Protein AF-A0A7G9RT48-F1 (afdb_monomer)

Organism: NCBI:txid1715720

Foldseek 3Di:
DDDPPDPPPFDKDQDPVVLVVVVVCVVVVQFDKDWDDDPDPTTMITTHGGDPNVVVVVVVVPDVPD

Solvent-accessible surface area (backbone atoms only — not comparable to full-atom values): 4014 Å² total; per-residue (Å²): 144,83,77,84,87,72,74,71,64,66,42,79,38,66,48,60,76,58,33,54,51,48,52,51,39,36,75,70,55,26,31,44,60,53,66,58,62,98,80,53,96,62,53,37,26,34,38,60,45,72,30,74,59,27,54,52,53,56,55,70,70,51,62,95,82,119

Mean predicted aligned error: 8.79 Å

Structure (mmCIF, N/CA/C/O backbone):
data_AF-A0A7G9RT48-F1
#
_entry.id   AF-A0A7G9RT48-F1
#
loop_
_atom_site.group_PDB
_atom_site.id
_atom_site.type_symbol
_atom_site.label_atom_id
_atom_site.label_alt_id
_atom_site.label_comp_id
_atom_site.label_asym_id
_atom_site.label_entity_id
_atom_site.label_seq_id
_atom_site.pdbx_PDB_ins_code
_atom_site.Cartn_x
_atom_site.Cartn_y
_atom_site.Cartn_z
_atom_site.occupancy
_atom_site.B_iso_or_equiv
_atom_site.auth_seq_id
_atom_site.auth_comp_id
_atom_site.auth_asym_id
_atom_site.auth_atom_id
_atom_site.pdbx_PDB_model_num
ATOM 1 N N . MET A 1 1 ? 3.664 -16.582 -17.605 1.00 43.78 1 MET A N 1
ATOM 2 C CA . MET A 1 1 ? 2.989 -15.283 -17.852 1.00 43.78 1 MET A CA 1
ATOM 3 C C . MET A 1 1 ? 1.483 -15.368 -17.579 1.00 43.78 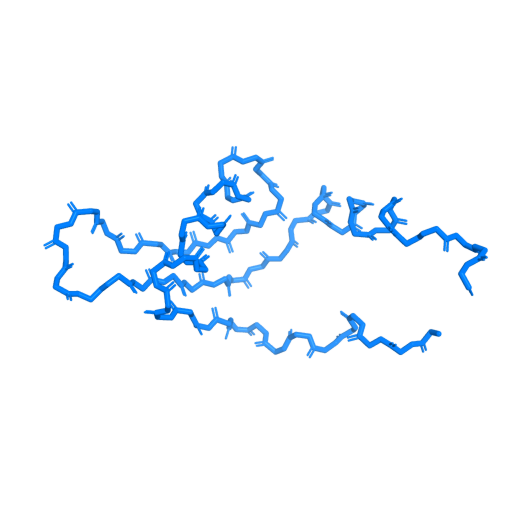1 MET A C 1
ATOM 5 O O . 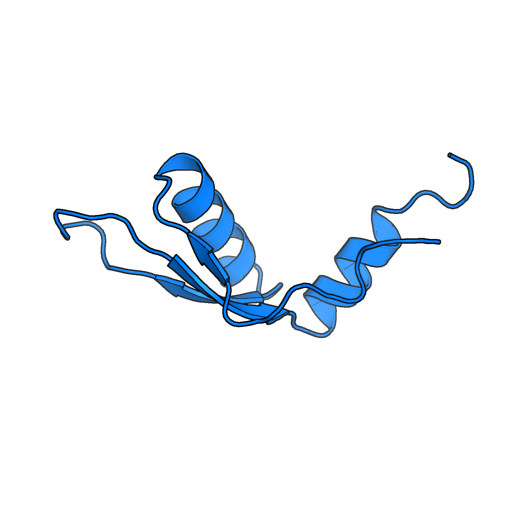MET A 1 1 ? 0.677 -15.378 -18.498 1.00 43.78 1 MET A O 1
ATOM 9 N N . LYS A 1 2 ? 1.109 -15.458 -16.307 1.00 39.59 2 LYS A N 1
ATOM 10 C CA . LYS A 1 2 ? -0.230 -15.272 -15.716 1.00 39.59 2 LYS A CA 1
ATOM 11 C C . LYS A 1 2 ? 0.143 -14.996 -14.255 1.00 39.59 2 LYS A C 1
ATOM 13 O O . LYS A 1 2 ? 0.835 -15.823 -13.689 1.00 39.59 2 LYS A O 1
ATOM 18 N N . GLU A 1 3 ? -0.047 -13.829 -13.648 1.00 41.31 3 GLU A N 1
ATOM 19 C CA . GLU A 1 3 ? -1.370 -13.340 -13.257 1.00 41.31 3 GLU A CA 1
ATOM 20 C C . GLU A 1 3 ? -1.308 -11.935 -12.598 1.00 41.31 3 GLU A C 1
ATOM 22 O O . GLU A 1 3 ? -2.133 -11.622 -11.755 1.00 41.31 3 GLU A O 1
ATOM 27 N N . ILE A 1 4 ? -0.355 -11.053 -12.940 1.00 45.12 4 ILE A N 1
ATOM 28 C CA . ILE A 1 4 ? -0.297 -9.695 -12.326 1.00 45.12 4 ILE A CA 1
ATOM 29 C C . ILE A 1 4 ? -1.247 -8.697 -13.031 1.00 45.12 4 ILE A C 1
ATOM 31 O O . ILE A 1 4 ? -1.389 -7.550 -12.623 1.00 45.12 4 ILE A O 1
ATOM 35 N N . ARG A 1 5 ? -1.938 -9.107 -14.105 1.00 48.06 5 ARG A N 1
ATOM 36 C CA . ARG A 1 5 ? -2.742 -8.176 -14.921 1.00 48.06 5 ARG A CA 1
ATOM 37 C C . ARG A 1 5 ? -4.110 -7.795 -14.349 1.00 48.06 5 ARG A C 1
ATOM 39 O O . ARG A 1 5 ? -4.642 -6.792 -14.804 1.00 48.06 5 ARG A O 1
ATOM 46 N N . ASN A 1 6 ? -4.646 -8.514 -13.362 1.00 48.78 6 ASN A N 1
ATOM 47 C CA . ASN A 1 6 ? -6.006 -8.274 -12.860 1.00 48.78 6 ASN A CA 1
ATOM 48 C C . ASN A 1 6 ? -6.053 -8.189 -11.328 1.00 48.78 6 ASN A C 1
ATOM 50 O O . ASN A 1 6 ? -6.770 -8.943 -10.676 1.00 48.78 6 ASN A O 1
ATOM 54 N N . LEU A 1 7 ? -5.294 -7.275 -10.725 1.00 56.34 7 LEU A N 1
ATOM 55 C CA . LEU A 1 7 ? -5.744 -6.743 -9.439 1.00 56.34 7 LEU A CA 1
ATOM 56 C C . LEU A 1 7 ? -6.876 -5.764 -9.759 1.00 56.34 7 LEU A C 1
ATOM 58 O O . LEU A 1 7 ? -6.614 -4.674 -10.264 1.00 56.34 7 LEU A O 1
ATOM 62 N N . ASP A 1 8 ? -8.121 -6.180 -9.516 1.00 65.94 8 ASP A N 1
ATOM 63 C CA . ASP A 1 8 ? -9.282 -5.286 -9.506 1.00 65.94 8 ASP A CA 1
ATOM 64 C C . ASP A 1 8 ? -9.069 -4.258 -8.392 1.00 65.94 8 ASP A C 1
ATOM 66 O O . ASP A 1 8 ? -9.344 -4.492 -7.214 1.00 65.94 8 ASP A O 1
ATOM 70 N N . LEU A 1 9 ? -8.468 -3.134 -8.770 1.00 74.25 9 LEU A N 1
ATOM 71 C CA . LEU A 1 9 ? -8.312 -1.981 -7.908 1.00 74.25 9 LEU A CA 1
ATOM 72 C C . LEU A 1 9 ? -9.643 -1.209 -7.903 1.00 74.25 9 LEU A C 1
ATOM 74 O O . LEU A 1 9 ? -10.222 -0.985 -8.967 1.00 74.25 9 LEU A O 1
ATOM 78 N N . PRO A 1 10 ? -10.135 -0.781 -6.729 1.00 83.69 10 PRO A N 1
ATOM 79 C CA . PRO A 1 10 ? -9.408 -0.739 -5.465 1.00 83.69 10 PRO A CA 1
ATOM 80 C C . PRO A 1 10 ? -9.408 -2.060 -4.676 1.00 83.69 10 PRO A C 1
ATOM 82 O O . PRO A 1 10 ? -10.434 -2.720 -4.529 1.00 83.69 10 PRO A O 1
ATOM 85 N N . VAL A 1 11 ? -8.264 -2.388 -4.065 1.00 85.81 11 VAL A N 1
ATOM 86 C CA . VAL A 1 11 ? -8.115 -3.560 -3.186 1.00 85.81 11 VAL A CA 1
ATOM 87 C C . VAL A 1 11 ? -8.167 -3.128 -1.731 1.00 85.81 11 VAL A C 1
ATOM 89 O O . VAL A 1 11 ? -7.337 -2.342 -1.275 1.00 85.81 11 VAL A O 1
ATOM 92 N N . VAL A 1 12 ? -9.118 -3.682 -0.983 1.00 87.12 12 VAL A N 1
ATOM 93 C CA . VAL A 1 12 ? -9.288 -3.410 0.446 1.00 87.12 12 VAL A CA 1
ATOM 94 C C . VAL A 1 12 ? -8.603 -4.490 1.279 1.00 87.12 12 VAL A C 1
ATOM 96 O O . VAL A 1 12 ? -8.820 -5.685 1.089 1.00 87.12 12 VAL A O 1
ATOM 99 N N . LEU A 1 13 ? -7.799 -4.059 2.245 1.00 86.44 13 LEU A N 1
ATOM 100 C CA . LEU A 1 13 ? -7.050 -4.889 3.176 1.00 86.44 13 LEU A CA 1
ATOM 101 C C . LEU A 1 13 ? -7.423 -4.499 4.605 1.00 86.44 13 LEU A C 1
ATOM 103 O O . LEU A 1 13 ? -7.299 -3.342 4.990 1.00 86.44 13 LEU A O 1
ATOM 107 N N . THR A 1 14 ? -7.873 -5.473 5.389 1.00 87.00 14 THR A N 1
ATOM 108 C CA . THR A 1 14 ? -8.259 -5.298 6.803 1.00 87.00 14 THR A CA 1
ATOM 109 C C . THR A 1 14 ? -7.360 -6.076 7.762 1.00 87.00 14 THR A C 1
ATOM 111 O O . THR A 1 14 ? -7.549 -6.045 8.972 1.00 87.00 14 THR A O 1
ATOM 114 N N . ASP A 1 15 ? -6.400 -6.825 7.221 1.00 84.94 15 ASP A N 1
ATOM 115 C CA . ASP A 1 15 ? -5.417 -7.561 8.004 1.00 84.94 15 ASP A CA 1
ATOM 116 C C . ASP A 1 15 ? -4.297 -6.613 8.439 1.00 84.94 15 ASP A C 1
ATOM 118 O O . ASP A 1 15 ? -3.656 -5.993 7.589 1.00 84.94 15 ASP A O 1
ATOM 122 N N . ALA A 1 16 ? -4.052 -6.509 9.748 1.00 81.62 16 ALA A N 1
ATOM 123 C CA . ALA A 1 16 ? -3.091 -5.557 10.305 1.00 81.62 16 ALA A CA 1
ATOM 124 C C . ALA A 1 16 ? -1.678 -5.730 9.715 1.00 81.62 16 ALA A C 1
ATOM 126 O O . ALA A 1 16 ? -1.051 -4.750 9.321 1.00 81.62 16 ALA A O 1
ATOM 127 N N . ALA A 1 17 ? -1.210 -6.972 9.538 1.00 84.81 17 ALA A N 1
ATOM 128 C CA . ALA A 1 17 ? 0.109 -7.232 8.962 1.00 84.81 17 ALA A CA 1
ATOM 129 C C . ALA A 1 17 ? 0.187 -6.829 7.478 1.00 84.81 17 ALA A C 1
ATOM 131 O O . ALA A 1 17 ? 1.241 -6.404 6.996 1.00 84.81 17 ALA A O 1
ATOM 132 N N . LYS A 1 18 ? -0.918 -6.934 6.729 1.00 86.56 18 LYS A N 1
ATOM 133 C CA . LYS A 1 18 ? -1.004 -6.406 5.356 1.00 86.56 18 LYS A CA 1
ATOM 134 C C . LYS A 1 18 ? -1.092 -4.880 5.331 1.00 86.56 18 LYS A C 1
ATOM 136 O O . LYS A 1 18 ? -0.487 -4.275 4.451 1.00 86.56 18 LYS A O 1
ATOM 141 N N . VAL A 1 19 ? -1.788 -4.259 6.282 1.00 87.75 19 VAL A N 1
ATOM 142 C CA . VAL A 1 19 ? -1.880 -2.794 6.403 1.00 87.75 19 VAL A CA 1
ATOM 143 C C . VAL A 1 19 ? -0.499 -2.177 6.642 1.00 87.75 19 VAL A C 1
ATOM 145 O O . VAL A 1 19 ? -0.146 -1.215 5.960 1.00 87.75 19 VAL A O 1
ATOM 148 N N . ASP A 1 20 ? 0.331 -2.764 7.508 1.00 87.38 20 ASP A N 1
ATOM 149 C CA . ASP A 1 20 ? 1.714 -2.304 7.708 1.00 87.38 20 ASP A CA 1
ATOM 150 C C . ASP A 1 20 ? 2.562 -2.418 6.434 1.00 87.38 20 ASP A C 1
ATOM 152 O O . ASP A 1 20 ? 3.298 -1.493 6.082 1.00 87.38 20 ASP A O 1
ATOM 156 N N . LYS A 1 21 ? 2.411 -3.505 5.666 1.00 88.56 21 LYS A N 1
ATOM 157 C CA . LYS A 1 21 ? 3.070 -3.625 4.353 1.00 88.56 21 LYS A CA 1
ATOM 158 C C . LYS A 1 21 ? 2.618 -2.525 3.393 1.00 88.56 21 LYS A C 1
ATOM 160 O O . LYS A 1 21 ? 3.455 -1.930 2.721 1.00 88.56 21 LYS A O 1
ATOM 165 N N . VAL A 1 22 ? 1.322 -2.213 3.350 1.00 90.94 22 VAL A N 1
ATOM 166 C CA . VAL A 1 22 ? 0.790 -1.123 2.515 1.00 90.94 22 VAL A CA 1
ATOM 167 C C . VAL A 1 22 ? 1.347 0.233 2.947 1.00 90.94 22 VAL A C 1
ATOM 169 O O . VAL A 1 22 ? 1.692 1.036 2.083 1.00 90.94 22 VAL A O 1
ATOM 172 N N . ARG A 1 23 ? 1.516 0.483 4.254 1.00 88.81 23 ARG A N 1
ATOM 173 C CA . ARG A 1 23 ? 2.168 1.706 4.760 1.00 88.81 23 ARG A CA 1
ATOM 174 C C . ARG A 1 23 ? 3.579 1.860 4.211 1.00 88.81 23 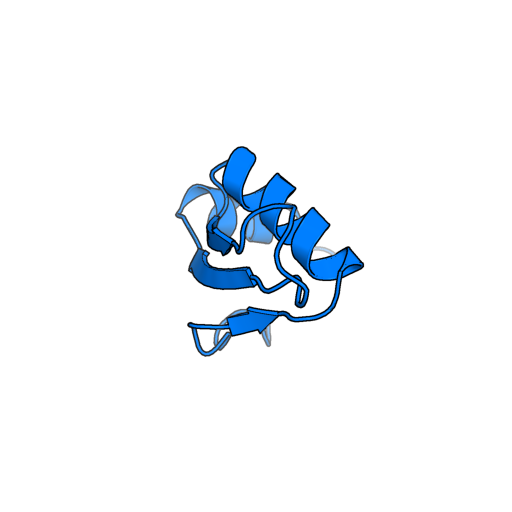ARG A C 1
ATOM 176 O O . ARG A 1 23 ? 3.916 2.935 3.722 1.00 88.81 23 ARG A O 1
ATOM 183 N N . ILE A 1 24 ? 4.371 0.790 4.249 1.00 91.12 24 ILE A N 1
ATOM 184 C CA . ILE A 1 24 ? 5.743 0.793 3.731 1.00 91.12 24 ILE A CA 1
ATOM 185 C C . ILE A 1 24 ? 5.741 1.042 2.219 1.00 91.12 24 ILE A C 1
ATOM 187 O O . ILE A 1 24 ? 6.416 1.953 1.750 1.00 91.12 24 ILE A O 1
ATOM 191 N N . LEU A 1 25 ? 4.938 0.293 1.457 1.00 90.94 25 LEU A N 1
ATOM 192 C CA . LEU A 1 25 ? 4.873 0.420 -0.004 1.00 90.94 25 LEU A CA 1
ATOM 193 C C . LEU A 1 25 ? 4.403 1.815 -0.451 1.00 90.94 25 LEU A C 1
ATOM 195 O O . LEU A 1 25 ? 4.950 2.369 -1.407 1.00 90.94 25 LEU A O 1
ATOM 199 N N . ARG A 1 26 ? 3.430 2.402 0.259 1.00 91.81 26 ARG A N 1
ATOM 200 C CA . ARG A 1 26 ? 2.970 3.781 0.040 1.00 91.81 26 ARG A CA 1
ATOM 201 C C . ARG A 1 26 ? 4.077 4.784 0.358 1.00 91.81 26 ARG A C 1
ATOM 203 O O . ARG A 1 26 ? 4.332 5.673 -0.445 1.00 91.81 26 ARG A O 1
ATOM 210 N N . ALA A 1 27 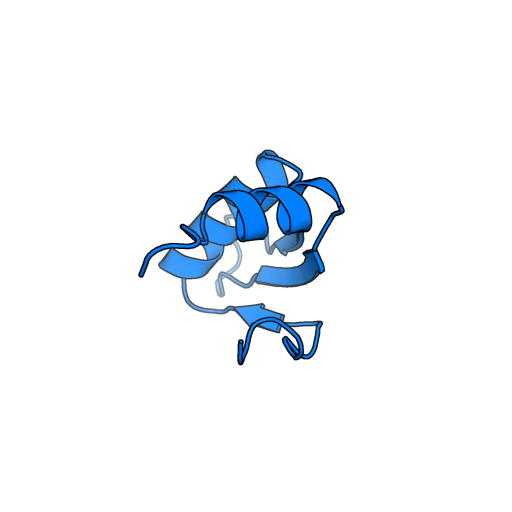? 4.753 4.638 1.500 1.00 91.06 27 ALA A N 1
ATOM 211 C CA . ALA A 1 27 ? 5.855 5.520 1.894 1.00 91.06 27 ALA A CA 1
ATOM 212 C C . ALA A 1 27 ? 7.042 5.454 0.916 1.00 91.06 27 ALA A C 1
ATOM 214 O O . ALA A 1 27 ? 7.717 6.454 0.695 1.00 91.06 27 ALA A O 1
ATOM 215 N N . SER A 1 28 ? 7.268 4.295 0.293 1.00 92.00 28 SER A N 1
ATOM 216 C CA . SER A 1 28 ? 8.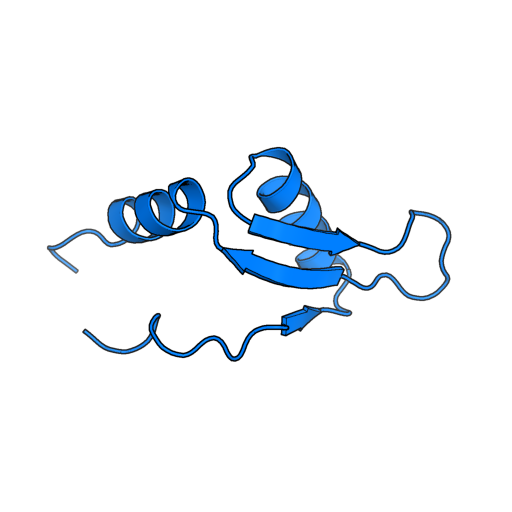258 4.106 -0.774 1.00 92.00 28 SER A CA 1
ATOM 217 C C . SER A 1 28 ? 7.798 4.602 -2.155 1.00 92.00 28 SER A C 1
ATOM 219 O O . SER A 1 28 ? 8.562 4.508 -3.111 1.00 92.00 28 SER A O 1
ATOM 221 N N . GLY A 1 29 ? 6.566 5.105 -2.293 1.00 91.19 29 GLY A N 1
ATOM 222 C CA . GLY A 1 29 ? 6.025 5.611 -3.558 1.00 91.19 29 GLY A CA 1
A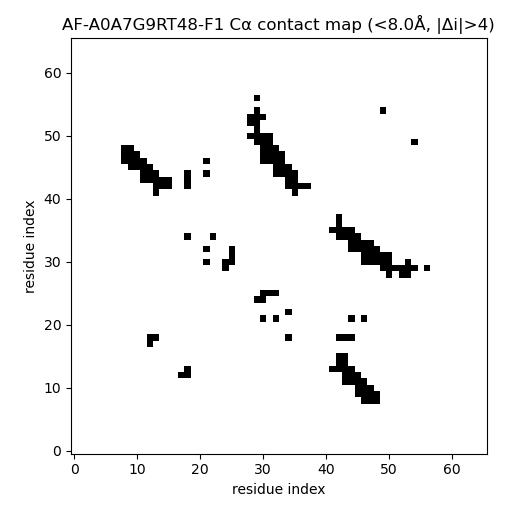TOM 223 C C . GLY A 1 29 ? 5.702 4.529 -4.595 1.00 91.19 29 GLY A C 1
ATOM 224 O O . GLY A 1 29 ? 5.557 4.840 -5.777 1.00 91.19 29 GLY A O 1
ATOM 225 N N . LEU A 1 30 ? 5.597 3.260 -4.184 1.00 91.38 30 LEU A N 1
ATOM 226 C CA . LEU A 1 30 ? 5.317 2.134 -5.086 1.00 91.38 30 LEU A CA 1
ATOM 227 C C . LEU A 1 30 ? 3.823 1.991 -5.400 1.00 91.38 30 LEU A C 1
ATOM 229 O O . LEU A 1 30 ? 3.451 1.475 -6.451 1.00 91.38 30 LEU A O 1
ATOM 233 N N . ILE A 1 31 ? 2.963 2.450 -4.494 1.00 92.06 31 ILE A N 1
ATOM 234 C CA . ILE A 1 31 ? 1.506 2.382 -4.630 1.00 92.06 31 ILE A CA 1
ATOM 235 C C . ILE A 1 31 ? 0.860 3.665 -4.120 1.00 92.06 31 ILE A C 1
ATOM 237 O O . ILE A 1 31 ? 1.391 4.326 -3.224 1.00 92.06 31 ILE A O 1
ATOM 241 N N . GLU A 1 32 ? -0.330 3.960 -4.630 1.00 92.06 32 GLU A N 1
ATOM 242 C CA . GLU A 1 32 ? -1.242 4.910 -4.003 1.00 92.06 32 GLU A CA 1
ATOM 243 C C . GLU A 1 32 ? -2.257 4.130 -3.174 1.00 92.06 32 GLU A C 1
ATOM 245 O O . GLU A 1 32 ? -2.959 3.251 -3.679 1.00 92.06 32 GLU A O 1
ATOM 250 N N . ALA A 1 33 ? -2.322 4.433 -1.881 1.00 91.56 33 ALA A N 1
ATOM 251 C CA . ALA A 1 33 ? -3.248 3.792 -0.964 1.00 91.56 33 ALA A CA 1
ATOM 252 C C . ALA A 1 33 ? -3.783 4.788 0.064 1.00 91.56 33 ALA A C 1
ATOM 254 O O . ALA A 1 33 ? -3.045 5.651 0.550 1.00 91.56 33 ALA A O 1
ATOM 255 N N . ASP A 1 34 ? -5.053 4.616 0.410 1.00 91.38 34 ASP A N 1
ATOM 256 C CA . ASP A 1 34 ? -5.690 5.246 1.560 1.00 91.38 34 ASP A CA 1
ATOM 257 C C . ASP A 1 34 ? -5.549 4.318 2.772 1.00 91.38 34 ASP A C 1
ATOM 259 O O . ASP A 1 34 ? -5.793 3.115 2.662 1.00 91.38 34 ASP A O 1
ATOM 263 N N . ILE A 1 35 ? -5.082 4.835 3.907 1.00 87.88 35 ILE A N 1
ATOM 264 C CA . ILE A 1 35 ? -4.775 4.026 5.093 1.00 87.88 35 ILE A CA 1
ATOM 265 C C . ILE A 1 35 ? -5.396 4.709 6.301 1.00 87.88 35 ILE A C 1
ATOM 267 O O . ILE A 1 35 ? -5.050 5.853 6.592 1.00 87.88 35 ILE A O 1
ATOM 271 N N . SER A 1 36 ? -6.262 3.995 7.020 1.00 83.19 36 SER A N 1
ATOM 272 C CA . SER A 1 36 ? -6.845 4.489 8.267 1.00 83.19 36 SER A CA 1
ATOM 273 C C . SER A 1 36 ? -5.751 4.769 9.305 1.00 83.19 36 SER A C 1
ATOM 275 O O . SER A 1 36 ? -4.744 4.047 9.404 1.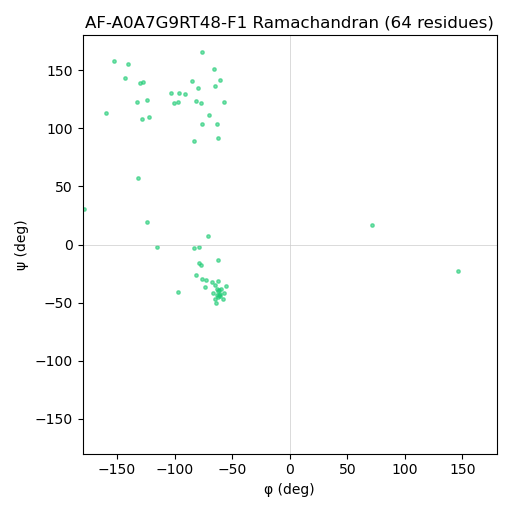00 83.19 36 SER A O 1
ATOM 277 N N . GLU A 1 37 ? -5.927 5.852 10.061 1.00 74.06 37 GLU A N 1
ATOM 278 C CA . GLU A 1 37 ? -4.927 6.338 11.006 1.00 74.06 37 GLU A CA 1
ATOM 279 C C . GLU A 1 37 ? -4.711 5.355 12.170 1.00 74.06 37 GLU A C 1
ATOM 281 O O . GLU A 1 37 ? -5.612 4.597 12.547 1.00 74.06 37 GLU A O 1
ATOM 286 N N . PRO A 1 38 ? -3.499 5.319 12.753 1.00 60.81 38 PRO A N 1
ATOM 287 C CA . PRO A 1 38 ? -3.255 4.551 13.966 1.00 60.81 38 PRO A CA 1
ATOM 288 C C . PRO A 1 38 ? -4.110 5.110 15.117 1.00 60.81 38 PRO A C 1
ATOM 290 O O . PRO A 1 38 ? -3.803 6.156 15.679 1.00 60.81 38 PRO A O 1
ATOM 293 N N . GLY A 1 39 ? -5.193 4.407 15.451 1.00 63.44 39 GLY A N 1
ATOM 294 C CA . GLY A 1 39 ? -6.182 4.826 16.451 1.00 63.44 39 GLY A CA 1
ATOM 295 C C . GLY A 1 39 ? -7.602 4.374 16.105 1.00 63.44 39 GLY A C 1
ATOM 296 O O . GLY A 1 39 ? -8.422 4.188 17.003 1.00 63.44 39 GLY A O 1
ATOM 297 N N . ASP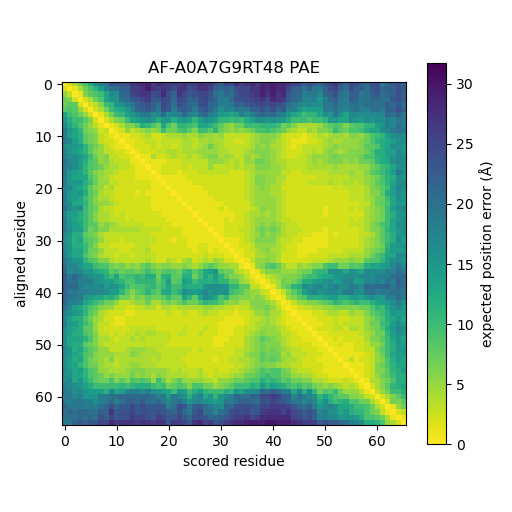 A 1 40 ? -7.870 4.114 14.823 1.00 65.75 40 ASP A N 1
ATOM 298 C CA . ASP A 1 40 ? -9.109 3.478 14.390 1.00 65.75 40 ASP A CA 1
ATOM 299 C C . ASP A 1 40 ? -9.205 2.045 14.925 1.00 65.75 40 ASP A C 1
ATOM 301 O O . ASP A 1 40 ? -8.254 1.261 14.861 1.00 65.75 40 ASP A O 1
ATOM 305 N N . SER A 1 41 ? -10.387 1.670 15.425 1.00 66.81 41 SER A N 1
ATOM 306 C CA . SER A 1 41 ? -10.648 0.314 15.937 1.00 66.81 41 SER A CA 1
ATOM 307 C C . SER A 1 41 ? -10.516 -0.770 14.856 1.00 66.81 41 SER A C 1
ATOM 309 O O . SER A 1 41 ? -10.450 -1.955 15.175 1.00 66.81 41 SER A O 1
ATOM 311 N N . ILE A 1 42 ? -10.469 -0.374 13.579 1.00 68.81 42 ILE A N 1
ATOM 312 C CA . ILE A 1 42 ? -10.293 -1.256 12.428 1.00 68.81 42 ILE A CA 1
ATOM 313 C C . ILE A 1 42 ? -9.149 -0.703 11.579 1.00 68.81 42 ILE A C 1
ATOM 315 O O . ILE A 1 42 ? -9.302 0.299 10.884 1.00 68.81 42 ILE A O 1
ATOM 319 N N . GLN A 1 43 ? -8.003 -1.381 11.599 1.00 78.81 43 GLN A N 1
ATOM 320 C CA . GLN A 1 43 ? -6.915 -1.064 10.679 1.00 78.81 43 GLN A CA 1
ATOM 321 C C . GLN A 1 43 ? -7.322 -1.491 9.267 1.00 78.81 43 GLN A C 1
ATOM 323 O O . GLN A 1 43 ? -7.466 -2.680 8.981 1.00 78.81 43 GLN A O 1
ATOM 328 N N . LYS A 1 44 ? -7.530 -0.509 8.388 1.00 86.62 44 LYS A N 1
ATOM 329 C CA . LYS A 1 44 ? -7.928 -0.714 6.997 1.00 86.62 44 LYS A CA 1
ATOM 330 C C . LYS A 1 44 ? -6.978 0.036 6.072 1.00 86.62 44 LYS A C 1
ATOM 332 O O . LYS A 1 44 ? -6.584 1.166 6.347 1.00 86.62 44 LYS A O 1
ATOM 337 N N . ALA A 1 45 ? -6.636 -0.594 4.958 1.00 90.19 45 ALA A N 1
ATOM 338 C CA . ALA A 1 45 ? -5.934 0.034 3.856 1.00 90.19 45 ALA A CA 1
ATOM 339 C C . ALA A 1 45 ? -6.654 -0.269 2.542 1.00 90.19 45 ALA A C 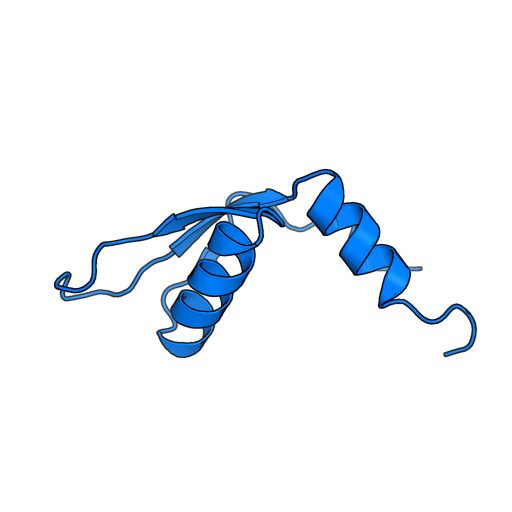1
ATOM 341 O O . ALA A 1 45 ? -7.107 -1.389 2.321 1.00 90.19 45 ALA A O 1
ATOM 342 N N . THR A 1 46 ? -6.758 0.722 1.667 1.00 91.56 46 THR A N 1
ATOM 343 C CA . THR A 1 46 ? -7.359 0.592 0.341 1.00 91.56 46 THR A CA 1
ATOM 344 C C . THR A 1 46 ? -6.322 0.995 -0.691 1.00 91.56 46 THR A C 1
ATOM 346 O O . THR A 1 46 ? -5.969 2.166 -0.786 1.00 91.56 46 THR A O 1
ATOM 349 N N . ILE A 1 47 ? -5.813 0.029 -1.450 1.00 91.00 47 ILE A N 1
ATOM 350 C CA . ILE A 1 47 ? -4.895 0.286 -2.560 1.00 91.00 47 ILE A CA 1
ATOM 351 C C . ILE A 1 47 ? -5.730 0.793 -3.732 1.00 91.00 47 ILE A C 1
ATOM 353 O O . ILE A 1 47 ? -6.653 0.108 -4.165 1.00 91.00 47 ILE A O 1
ATOM 357 N N . LEU A 1 48 ? -5.414 1.987 -4.221 1.00 90.44 48 LEU A N 1
ATOM 358 C CA . LEU A 1 48 ? -6.131 2.668 -5.299 1.00 90.44 48 LEU A CA 1
ATOM 359 C C . LEU A 1 48 ? -5.438 2.456 -6.645 1.00 90.44 48 LEU A C 1
ATOM 361 O O . LEU A 1 48 ? -6.099 2.230 -7.653 1.00 90.44 48 LEU A O 1
ATOM 365 N N . SER A 1 49 ? -4.107 2.515 -6.655 1.00 89.44 49 SER A N 1
ATOM 366 C CA . SER A 1 49 ? -3.295 2.375 -7.861 1.00 89.44 49 SER A CA 1
ATOM 367 C C . SER A 1 49 ? -1.907 1.813 -7.529 1.00 89.44 49 SER A C 1
ATOM 369 O O . SER A 1 49 ? -1.429 1.902 -6.394 1.00 89.44 49 SER A O 1
ATOM 371 N N . ILE A 1 50 ? -1.251 1.227 -8.531 1.00 89.31 50 ILE A N 1
ATOM 372 C CA . ILE A 1 50 ? 0.183 0.916 -8.495 1.00 89.31 50 ILE A CA 1
ATOM 373 C C . ILE A 1 50 ? 0.882 1.980 -9.340 1.00 89.31 50 ILE A C 1
ATOM 375 O O . ILE A 1 50 ? 0.471 2.234 -10.473 1.00 89.31 50 ILE A O 1
ATOM 379 N N . THR A 1 51 ? 1.930 2.610 -8.809 1.00 89.12 51 THR A N 1
ATOM 380 C CA . THR A 1 51 ? 2.664 3.645 -9.548 1.00 89.12 51 THR A CA 1
ATOM 381 C C . THR A 1 51 ? 3.571 3.015 -10.607 1.00 89.12 51 THR A C 1
ATOM 383 O O . THR A 1 51 ? 3.888 1.826 -10.549 1.00 89.12 51 THR A O 1
ATOM 386 N N . ASN A 1 52 ? 4.079 3.817 -11.549 1.00 88.25 52 ASN A N 1
ATOM 387 C CA . ASN A 1 52 ? 5.080 3.338 -12.513 1.00 88.25 52 ASN A CA 1
ATOM 388 C C . ASN A 1 52 ? 6.310 2.725 -11.822 1.00 88.25 52 ASN A C 1
ATOM 390 O O . ASN A 1 52 ? 6.850 1.731 -12.299 1.00 88.25 52 ASN A O 1
ATOM 394 N N . LEU A 1 53 ? 6.726 3.280 -10.679 1.00 88.44 53 LEU A N 1
ATOM 395 C CA . LEU A 1 53 ? 7.830 2.736 -9.892 1.00 88.44 53 LEU A CA 1
ATOM 396 C C . LEU A 1 53 ? 7.474 1.367 -9.295 1.00 88.44 53 LEU A C 1
ATOM 398 O O . LEU A 1 53 ? 8.295 0.454 -9.342 1.00 88.44 53 LEU A O 1
ATOM 402 N N . GLY A 1 54 ? 6.247 1.207 -8.791 1.00 86.69 54 GLY A N 1
ATOM 403 C CA . GLY A 1 54 ? 5.730 -0.078 -8.321 1.00 86.69 54 GLY A CA 1
ATOM 404 C C . GLY A 1 54 ? 5.697 -1.141 -9.416 1.00 86.69 54 GLY A C 1
ATOM 405 O O . GLY A 1 54 ? 6.157 -2.255 -9.189 1.00 86.69 54 GLY A O 1
ATOM 406 N N . LEU A 1 55 ? 5.242 -0.785 -10.621 1.00 85.44 55 LEU A N 1
ATOM 407 C CA . LEU A 1 55 ? 5.213 -1.695 -11.772 1.00 85.44 55 LEU A CA 1
ATOM 408 C C . LEU A 1 55 ? 6.623 -2.142 -12.187 1.00 85.44 55 LEU A C 1
ATOM 410 O O . LEU A 1 55 ? 6.868 -3.328 -12.412 1.00 85.44 55 LEU A O 1
ATOM 414 N N . ILE A 1 56 ? 7.580 -1.214 -12.230 1.00 85.25 56 ILE A N 1
ATOM 415 C CA . ILE A 1 56 ? 8.984 -1.543 -12.512 1.00 85.25 56 ILE A CA 1
ATOM 416 C C . ILE A 1 56 ? 9.544 -2.464 -11.421 1.00 85.25 56 ILE A C 1
ATOM 418 O O . ILE A 1 56 ? 10.159 -3.478 -11.740 1.00 85.25 56 ILE A O 1
ATOM 422 N N . ALA A 1 57 ? 9.292 -2.162 -10.144 1.00 83.25 57 ALA A N 1
ATOM 423 C CA . ALA A 1 57 ? 9.735 -2.996 -9.029 1.00 83.25 57 ALA A CA 1
ATOM 424 C C . ALA A 1 57 ? 9.155 -4.419 -9.099 1.00 83.25 57 ALA A C 1
ATOM 426 O O . ALA A 1 57 ? 9.877 -5.380 -8.836 1.00 83.25 57 ALA A O 1
ATOM 427 N N . THR A 1 58 ? 7.890 -4.576 -9.514 1.00 76.69 58 THR A N 1
ATOM 428 C CA . THR A 1 58 ? 7.299 -5.908 -9.723 1.00 76.69 58 THR A CA 1
ATOM 429 C C . THR A 1 58 ? 7.974 -6.681 -10.854 1.00 76.69 58 THR A C 1
ATOM 431 O O . THR A 1 58 ? 8.156 -7.884 -10.723 1.00 76.69 58 THR A O 1
ATOM 434 N N . HIS A 1 59 ? 8.419 -6.003 -11.916 1.00 68.25 59 HIS A N 1
ATOM 435 C CA . HIS A 1 59 ? 9.138 -6.644 -13.021 1.00 68.25 59 HIS A CA 1
ATOM 436 C C . HIS A 1 59 ? 10.594 -6.986 -12.693 1.00 68.25 59 HIS A C 1
ATOM 438 O O . HIS A 1 59 ? 11.115 -7.953 -13.230 1.00 68.25 59 HIS A O 1
ATOM 444 N N . ILE A 1 60 ? 11.251 -6.227 -11.812 1.00 62.06 60 ILE A N 1
ATOM 445 C CA . ILE A 1 60 ? 12.613 -6.542 -11.350 1.00 62.06 60 ILE A CA 1
ATOM 446 C C . ILE A 1 60 ? 12.606 -7.752 -10.401 1.00 62.06 60 ILE A C 1
ATOM 448 O O . ILE A 1 60 ? 13.574 -8.504 -10.360 1.00 62.06 60 ILE A O 1
ATOM 452 N N . GLY A 1 61 ? 11.521 -7.950 -9.645 1.00 56.62 61 GLY A N 1
ATOM 453 C CA . GLY A 1 61 ? 11.350 -9.117 -8.775 1.00 56.62 61 GLY A CA 1
ATOM 454 C C . GLY A 1 61 ? 10.967 -10.411 -9.505 1.00 56.62 61 GLY A C 1
ATOM 455 O O . GLY A 1 61 ? 11.122 -11.487 -8.931 1.00 56.62 61 GLY A O 1
ATOM 456 N N . GLU A 1 62 ? 10.475 -10.327 -10.746 1.00 54.56 62 GLU A N 1
ATOM 457 C CA . GLU A 1 62 ? 10.259 -11.489 -11.613 1.00 54.56 62 GLU A CA 1
ATOM 458 C C . GLU A 1 62 ? 11.582 -11.852 -12.302 1.00 54.56 62 GLU A C 1
ATOM 460 O O . GLU A 1 62 ? 11.895 -11.363 -13.387 1.00 54.56 62 GLU A O 1
ATOM 465 N N . ASP A 1 63 ? 12.380 -12.705 -11.658 1.00 52.09 63 ASP A N 1
ATOM 466 C CA . ASP A 1 63 ? 13.558 -13.300 -12.289 1.00 52.09 63 ASP A CA 1
ATOM 467 C C . ASP A 1 63 ? 13.120 -14.039 -13.575 1.00 52.09 63 ASP A C 1
ATOM 469 O O . ASP A 1 63 ? 12.256 -14.919 -13.508 1.00 52.09 63 ASP A O 1
ATOM 473 N N . PRO A 1 64 ? 13.664 -13.713 -14.761 1.00 53.72 64 PRO A N 1
ATOM 474 C CA . PRO A 1 64 ? 13.239 -14.322 -16.022 1.00 53.72 64 PRO A CA 1
ATOM 475 C C . PRO A 1 64 ? 13.653 -15.800 -16.183 1.00 53.72 64 PRO A C 1
ATOM 477 O O . PRO A 1 64 ? 13.460 -16.354 -17.264 1.00 53.72 64 PRO A O 1
ATOM 480 N N . ASN A 1 65 ? 14.209 -16.445 -15.146 1.00 54.75 65 ASN A N 1
ATOM 481 C CA . ASN A 1 65 ? 14.714 -17.824 -15.187 1.00 54.75 65 ASN A CA 1
ATOM 482 C C . ASN A 1 65 ? 14.096 -18.778 -14.140 1.00 54.75 65 ASN A C 1
ATOM 484 O O . ASN A 1 65 ? 14.707 -19.804 -13.838 1.00 54.75 65 ASN A O 1
ATOM 488 N N . GLY A 1 66 ? 12.930 -18.451 -13.570 1.00 47.38 66 GLY A N 1
ATOM 489 C CA . GLY A 1 66 ? 12.185 -19.348 -12.669 1.00 47.38 66 GLY A CA 1
ATOM 490 C C . GLY A 1 66 ? 11.526 -20.534 -13.368 1.00 47.38 66 GLY A C 1
ATOM 491 O O . GLY A 1 66 ? 10.873 -20.309 -14.413 1.00 47.38 66 GLY A O 1
#

Radius of gyration: 13.18 Å; Cα contacts (8 Å, |Δi|>4): 83; chains: 1; bounding box: 25×26×34 Å

Sequence (66 aa):
MKEIRNLDLPVVLTDAAKVDKVRILRASGLIEADISEPGDSIQKATILSITNLGLIATHIGEDPNG

Nearest PDB structures (foldseek):
  5x11-assembly2_E  TM=6.833E-01  e=5.521E-01  Bacillus spizizenii str. W23
  3l9f-assembly2_C  TM=4.910E-01  e=1.421E-01  Streptococcus mutans UA159
  5x11-assembly4_G  TM=6.929E-01  e=6.768E-01  Bacillus spizizenii str. W23
  5x11-assembly4_H  TM=6.832E-01  e=8.296E-01  Bacillus spizizenii str. W23
  5x11-assembly3_D  TM=6.870E-01  e=8.878E-01  Bacillus spizizenii str. W23

Secondary structure (DSSP, 8-state):
--SGGG--SSEEE--HHHHHHHHHHHHTTSEEEEE--TT-SS--EEEEEE-HHHHHHHHHHS-TT-

pLDDT: mean 77.15, std 16.12, range [39.59, 92.06]